Protein AF-A0A958E6M9-F1 (afdb_monomer_lite)

Radius of gyration: 23.04 Å; chains: 1; bounding box: 53×54×56 Å

Foldseek 3Di:
DPDPVVLVVVQLVLQPPVQPPDLVSSLVVLVVVLVVVLVVCVVCLVVQLQVVLVVVLVVVLVVVQVVVVVVVDDPVVSVVVCVDPVNVVVSVCSSPPPVVSVVSVVVSCVCSPPLNVSLVVLVVVLVVCVVPVVSHDPVRNVSSVVVSVVSVCVVDPDPVCVVVVVVVVVVCCCVPVPD

pLDDT: mean 73.33, std 17.43, range [36.41, 96.56]

Secondary structure (DSSP, 8-state):
--SHHHHHHHHHHHT-TTSTT-HHHHHHHHHHHHHHHHHHHHHTHHHHHHHHHHHHHHHHHHHHHHHHHHTT--HHHHHHHHHSHHHHHHHHHHHT-HHHHHHHHHHHHHHTSTTHHHHHHHHHHHHHHHHTTTTS-HHHHHHHHHHHHHHHHHHS--HHHHHHHHHHHHHHHHHHH--

Sequence (179 aa):
MTTFQTWILILIMMASPSFAKDDAEFLSLLKNDVHQKVEDIRKNKKELEDYIMETHVRKAQVDFYMQFRQKGLSAQEIQDIFSSDAYQKLFDRIRTNPSLRKRTQAYLTKLLAPYYLEDRVIAKHIELSQKFHELVSEEYEAQVLAYQRKIRQIKTPPPEKLGFWAKMTKKIKEHFLGT

Structure (mmCIF, N/CA/C/O backbone):
data_AF-A0A958E6M9-F1
#
_entry.id   AF-A0A958E6M9-F1
#
loop_
_atom_site.group_PDB
_atom_site.id
_atom_site.type_symbol
_atom_site.label_atom_id
_atom_site.label_alt_id
_atom_site.label_comp_id
_atom_site.label_asym_id
_atom_site.label_entity_id
_atom_site.label_seq_id
_atom_site.pdbx_PDB_ins_code
_atom_site.Cartn_x
_atom_site.Cartn_y
_atom_site.Cartn_z
_atom_site.occupancy
_atom_site.B_iso_or_equiv
_atom_site.auth_seq_id
_atom_site.auth_comp_id
_atom_site.auth_asym_id
_atom_site.auth_atom_id
_atom_site.pdbx_PDB_model_num
ATOM 1 N N . MET A 1 1 ? 1.167 16.815 -0.632 1.00 41.34 1 MET A N 1
ATOM 2 C CA . MET A 1 1 ? 0.916 16.945 -2.090 1.00 41.34 1 MET A CA 1
ATOM 3 C C . MET A 1 1 ? 2.142 16.548 -2.939 1.00 41.34 1 MET A C 1
ATOM 5 O O . MET A 1 1 ? 2.371 17.136 -3.977 1.00 41.34 1 MET A O 1
ATOM 9 N N . THR A 1 2 ? 2.946 15.539 -2.575 1.00 42.62 2 THR A N 1
ATOM 10 C CA . THR A 1 2 ? 4.370 15.544 -3.005 1.00 42.62 2 THR A CA 1
ATOM 11 C C . THR A 1 2 ? 4.905 14.302 -3.724 1.00 42.62 2 THR A C 1
ATOM 13 O O . THR A 1 2 ? 6.052 14.317 -4.150 1.00 42.62 2 THR A O 1
ATOM 16 N N . THR A 1 3 ? 4.117 13.246 -3.936 1.00 49.44 3 THR A N 1
ATOM 17 C CA . THR A 1 3 ? 4.561 12.103 -4.761 1.00 49.44 3 THR A CA 1
ATOM 18 C C . THR A 1 3 ? 3.873 12.110 -6.118 1.00 49.44 3 THR A C 1
ATOM 20 O O . THR A 1 3 ? 4.544 12.198 -7.137 1.00 49.44 3 THR A O 1
ATOM 23 N N . PHE A 1 4 ? 2.539 12.087 -6.157 1.00 41.09 4 PHE A N 1
ATOM 24 C CA . PHE A 1 4 ? 1.752 11.954 -7.392 1.00 41.09 4 PHE A CA 1
ATOM 25 C C . PHE A 1 4 ? 2.021 13.047 -8.447 1.00 41.09 4 PHE A C 1
ATOM 27 O O . PHE A 1 4 ? 2.178 12.727 -9.620 1.00 41.09 4 PHE A O 1
ATOM 34 N N . GLN A 1 5 ? 2.145 14.315 -8.037 1.00 39.56 5 GLN A N 1
ATOM 35 C CA . GLN A 1 5 ? 2.487 15.416 -8.953 1.00 39.56 5 GLN A CA 1
ATOM 36 C C . GLN A 1 5 ? 3.915 15.287 -9.509 1.00 39.56 5 GLN A C 1
ATOM 38 O O . GLN A 1 5 ? 4.138 15.564 -10.683 1.00 39.56 5 GLN A O 1
ATOM 43 N N . THR A 1 6 ? 4.855 14.780 -8.708 1.00 50.00 6 THR A N 1
ATOM 44 C CA . THR A 1 6 ? 6.241 14.501 -9.116 1.00 50.00 6 THR A CA 1
ATOM 45 C C . THR A 1 6 ? 6.309 13.363 -10.138 1.00 50.00 6 THR A C 1
ATOM 47 O O . THR A 1 6 ? 7.041 13.464 -11.118 1.00 50.00 6 THR A O 1
ATOM 50 N N . TRP A 1 7 ? 5.497 12.309 -9.971 1.00 46.88 7 TRP A N 1
ATOM 51 C CA . TRP A 1 7 ? 5.382 11.220 -10.955 1.00 46.88 7 TRP A CA 1
ATOM 52 C C . TRP A 1 7 ? 4.858 11.717 -12.303 1.00 46.88 7 TRP A C 1
ATOM 54 O O . TRP A 1 7 ? 5.388 11.319 -13.335 1.00 46.88 7 TRP A O 1
ATOM 64 N N . ILE A 1 8 ? 3.859 12.604 -12.292 1.00 51.09 8 ILE A N 1
ATOM 65 C CA . ILE A 1 8 ? 3.271 13.181 -13.507 1.00 51.09 8 ILE A CA 1
ATOM 66 C C . ILE A 1 8 ? 4.265 14.109 -14.215 1.00 51.09 8 ILE A C 1
ATOM 68 O O . ILE A 1 8 ? 4.444 13.989 -15.419 1.00 51.09 8 ILE A O 1
ATOM 72 N N . LEU A 1 9 ? 4.975 14.976 -13.488 1.00 47.00 9 LEU A N 1
ATOM 73 C CA . LEU A 1 9 ? 5.991 15.863 -14.071 1.00 47.00 9 LEU A CA 1
ATOM 74 C C . LEU A 1 9 ? 7.148 15.089 -14.718 1.00 47.00 9 LEU A C 1
ATOM 76 O O . LEU A 1 9 ? 7.581 15.438 -15.811 1.00 47.00 9 LEU A O 1
ATOM 80 N N . ILE A 1 10 ? 7.621 14.014 -14.079 1.00 52.09 10 ILE A N 1
ATOM 81 C CA . ILE A 1 10 ? 8.684 13.152 -14.620 1.00 52.09 10 ILE A CA 1
ATOM 82 C C . ILE A 1 10 ? 8.195 12.359 -15.843 1.00 52.09 10 ILE A C 1
ATOM 84 O O . ILE A 1 10 ? 8.930 12.234 -16.820 1.00 52.09 10 ILE A O 1
ATOM 88 N N . LEU A 1 11 ? 6.944 11.882 -15.829 1.00 52.00 11 LEU A N 1
ATOM 89 C CA . LEU A 1 11 ? 6.305 11.261 -16.996 1.00 52.00 11 LEU A CA 1
ATOM 90 C C . LEU A 1 11 ? 6.195 12.240 -18.172 1.00 52.00 11 LEU A C 1
ATOM 92 O O . LEU A 1 11 ? 6.540 11.874 -19.286 1.00 52.00 11 LEU A O 1
ATOM 96 N N . ILE A 1 12 ? 5.798 13.490 -17.918 1.00 52.31 12 ILE A N 1
ATOM 97 C CA . ILE A 1 12 ? 5.683 14.543 -18.940 1.00 52.31 12 ILE A CA 1
ATOM 98 C C . ILE A 1 12 ? 7.059 14.930 -19.508 1.00 52.31 12 ILE A C 1
ATOM 100 O O . ILE A 1 12 ? 7.199 15.121 -20.715 1.00 52.31 12 ILE A O 1
ATOM 104 N N . MET A 1 13 ? 8.098 15.003 -18.668 1.00 48.47 13 MET A N 1
ATOM 105 C CA . MET A 1 13 ? 9.468 15.279 -19.123 1.00 48.47 13 MET A CA 1
ATOM 106 C C . MET A 1 13 ? 10.039 14.139 -19.983 1.00 48.47 13 MET A C 1
ATOM 108 O O . MET A 1 13 ? 10.710 14.412 -20.973 1.00 48.47 13 MET A O 1
ATOM 112 N N . MET A 1 14 ? 9.725 12.877 -19.662 1.00 48.03 14 MET A N 1
ATOM 113 C CA . MET A 1 14 ? 10.122 11.707 -20.464 1.00 48.03 14 MET A CA 1
ATOM 114 C C . MET A 1 14 ? 9.245 11.470 -21.704 1.00 48.03 14 MET A C 1
ATOM 116 O O . MET A 1 14 ? 9.664 10.752 -22.606 1.00 48.03 14 MET A O 1
ATOM 120 N N . ALA A 1 15 ? 8.052 12.065 -21.765 1.00 45.66 15 ALA A N 1
ATOM 121 C CA . ALA A 1 15 ? 7.133 11.982 -22.902 1.00 45.66 15 ALA A CA 1
ATOM 122 C C . ALA A 1 15 ? 7.413 13.031 -23.995 1.00 45.66 15 ALA A C 1
ATOM 124 O O . ALA A 1 15 ? 6.750 13.029 -25.031 1.00 45.66 15 ALA A O 1
ATOM 125 N N . SER A 1 16 ? 8.380 13.935 -23.794 1.00 45.47 16 SER A N 1
ATOM 126 C CA . SER A 1 16 ? 8.743 14.913 -24.822 1.00 45.47 16 SER A CA 1
ATOM 127 C C . SER A 1 16 ? 9.472 14.217 -25.986 1.00 45.47 16 SER A C 1
ATOM 129 O O . SER A 1 16 ? 10.542 13.645 -25.770 1.00 45.47 16 SER A O 1
ATOM 131 N N . PRO A 1 17 ? 8.968 14.301 -27.234 1.00 45.62 17 PRO A N 1
ATOM 132 C CA . PRO A 1 17 ? 9.499 13.568 -28.394 1.00 45.62 17 PRO A CA 1
ATOM 133 C C . PRO A 1 17 ? 10.941 13.949 -28.775 1.00 45.62 17 PRO A C 1
ATOM 135 O O . PRO A 1 17 ? 11.579 13.273 -29.574 1.00 45.62 17 PRO A O 1
ATOM 138 N N . SER A 1 18 ? 11.492 15.019 -28.192 1.00 47.81 18 SER A N 1
ATOM 139 C CA . SER A 1 18 ? 12.896 15.404 -28.354 1.00 47.81 18 SER A CA 1
ATOM 140 C C . SER A 1 18 ? 13.881 14.571 -27.524 1.00 47.81 18 SER A C 1
ATOM 142 O O . SER A 1 18 ? 15.070 14.618 -27.826 1.00 47.81 18 SER A O 1
ATOM 144 N N . PHE A 1 19 ? 13.424 13.845 -26.495 1.00 46.59 19 PHE A N 1
ATOM 145 C CA . PHE A 1 19 ? 14.271 12.998 -25.638 1.00 46.59 19 PHE A CA 1
ATOM 146 C C . PHE A 1 19 ? 14.478 11.577 -26.194 1.00 46.59 19 PHE A C 1
ATOM 148 O O . PHE A 1 19 ? 15.421 10.902 -25.797 1.00 46.59 19 PHE A O 1
ATOM 155 N N . ALA A 1 20 ? 13.638 11.129 -27.130 1.00 46.69 20 ALA A N 1
ATOM 156 C CA . ALA A 1 20 ? 13.639 9.770 -27.684 1.00 46.69 20 ALA A CA 1
ATOM 157 C C . ALA A 1 20 ? 14.513 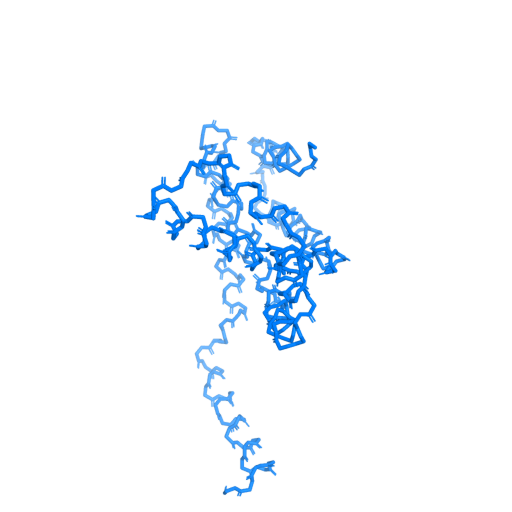9.621 -28.947 1.00 46.69 20 ALA A C 1
ATOM 159 O O . ALA A 1 20 ? 14.175 8.881 -29.862 1.00 46.69 20 ALA A O 1
ATOM 160 N N . LYS A 1 21 ? 15.625 10.361 -29.056 1.00 47.69 21 LYS A N 1
ATOM 161 C CA . LYS A 1 21 ? 16.501 10.243 -30.239 1.00 47.69 21 LYS A CA 1
ATOM 162 C C . LYS A 1 21 ? 17.449 9.041 -30.184 1.00 47.69 21 LYS A C 1
ATOM 164 O O . L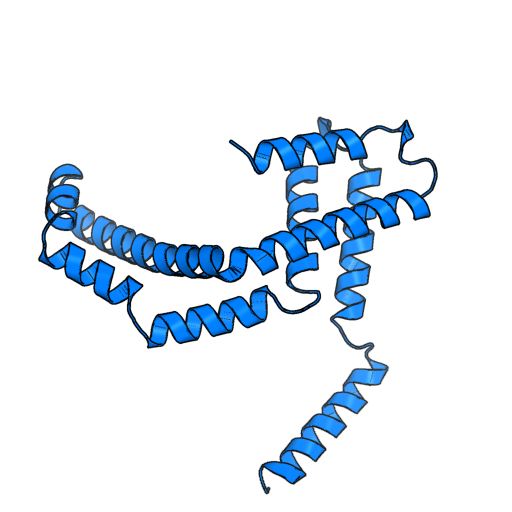YS A 1 21 ? 17.969 8.670 -31.233 1.00 47.69 21 LYS A O 1
ATOM 169 N N . ASP A 1 22 ? 17.652 8.434 -29.012 1.00 57.12 22 ASP A N 1
ATOM 170 C CA . ASP A 1 22 ? 18.481 7.237 -28.846 1.00 57.12 22 ASP A CA 1
ATOM 171 C C . ASP A 1 22 ? 17.920 6.315 -27.742 1.00 57.12 22 ASP A C 1
ATOM 173 O O . ASP A 1 22 ? 17.868 6.678 -26.560 1.00 57.12 22 ASP A O 1
ATOM 177 N N . ASP A 1 23 ? 17.506 5.103 -28.124 1.00 57.66 23 ASP A N 1
ATOM 178 C CA . ASP A 1 23 ? 16.954 4.072 -27.230 1.00 57.66 23 ASP A CA 1
ATOM 179 C C . ASP A 1 23 ? 17.876 3.774 -26.032 1.00 57.66 23 ASP A C 1
ATOM 181 O O . ASP A 1 23 ? 17.419 3.432 -24.935 1.00 57.66 23 ASP A O 1
ATOM 185 N N . ALA A 1 24 ? 19.195 3.893 -26.221 1.00 61.19 24 ALA A N 1
ATOM 186 C CA . ALA A 1 24 ? 20.174 3.635 -25.170 1.00 61.19 24 ALA A CA 1
ATOM 187 C C . ALA A 1 24 ? 20.167 4.716 -24.076 1.00 61.19 24 ALA A C 1
ATOM 189 O O . ALA A 1 24 ? 20.298 4.397 -22.888 1.00 61.19 24 ALA A O 1
ATOM 190 N N . GLU A 1 25 ? 19.989 5.981 -24.460 1.00 61.88 25 GLU A N 1
ATOM 191 C CA . GLU A 1 25 ? 19.967 7.119 -23.541 1.00 61.88 25 GLU A CA 1
ATOM 192 C C . GLU A 1 25 ? 18.681 7.116 -22.705 1.00 61.88 25 GLU A C 1
ATOM 194 O O . GLU A 1 25 ? 18.733 7.218 -21.475 1.00 61.88 25 GLU A O 1
ATOM 199 N N . PHE A 1 26 ? 17.534 6.865 -23.341 1.00 61.78 26 PHE A N 1
ATOM 200 C CA . PHE A 1 26 ? 16.250 6.770 -22.648 1.00 61.78 26 PHE A CA 1
ATOM 201 C C . PHE A 1 26 ? 16.213 5.611 -21.641 1.00 61.78 26 PHE A C 1
ATOM 203 O O . PHE A 1 26 ? 15.830 5.794 -20.481 1.00 61.78 26 PHE A O 1
ATOM 210 N N . LEU A 1 27 ? 16.667 4.415 -22.036 1.00 62.09 27 LEU A N 1
ATOM 211 C CA . LEU A 1 27 ? 16.735 3.267 -21.126 1.00 62.09 27 LEU A CA 1
ATOM 212 C C . LEU A 1 27 ? 17.662 3.528 -19.930 1.00 62.09 27 LEU A C 1
ATOM 214 O O . LEU A 1 27 ? 17.404 3.020 -18.836 1.00 62.09 27 LEU A O 1
ATOM 218 N N . SER A 1 28 ? 18.723 4.315 -20.120 1.00 65.19 28 SER A N 1
ATOM 219 C CA . SER A 1 28 ? 19.620 4.743 -19.042 1.00 65.19 28 SER A CA 1
ATOM 220 C C . SER A 1 28 ? 18.915 5.685 -18.059 1.00 65.19 28 SER A C 1
ATOM 222 O O . SER A 1 28 ? 18.967 5.459 -16.847 1.00 65.19 28 SER A O 1
ATOM 224 N N . LEU A 1 29 ? 18.179 6.682 -18.562 1.00 65.31 29 LEU A N 1
ATOM 225 C CA . LEU A 1 29 ? 17.393 7.609 -17.740 1.00 65.31 29 LEU A CA 1
ATOM 226 C C . LEU A 1 29 ? 16.294 6.886 -16.949 1.00 65.31 29 LEU A C 1
ATOM 228 O O . LEU A 1 29 ? 16.205 7.056 -15.731 1.00 65.31 29 LEU A O 1
ATOM 232 N N . LEU A 1 30 ? 15.525 6.010 -17.604 1.00 66.50 30 LEU A N 1
ATOM 233 C CA . LEU A 1 30 ? 14.495 5.197 -16.952 1.00 66.50 30 LEU A CA 1
ATOM 234 C C . LEU A 1 30 ? 15.098 4.288 -15.872 1.00 66.50 30 LEU A C 1
ATOM 236 O O . LEU A 1 30 ? 14.552 4.161 -14.776 1.00 66.50 30 LEU A O 1
ATOM 240 N N . LYS A 1 31 ? 16.248 3.664 -16.150 1.00 67.31 31 LYS A N 1
ATOM 241 C CA . LYS A 1 31 ? 16.961 2.831 -15.175 1.00 67.31 31 LYS A CA 1
ATOM 242 C C . LYS A 1 31 ? 17.399 3.639 -13.950 1.00 67.31 31 LYS A C 1
ATOM 244 O O . LYS A 1 31 ? 17.233 3.149 -12.832 1.00 67.31 31 LYS A O 1
ATOM 249 N N . ASN A 1 32 ? 17.935 4.843 -14.149 1.00 68.44 32 ASN A N 1
ATOM 250 C CA . ASN A 1 32 ? 18.373 5.722 -13.062 1.00 68.44 32 ASN A CA 1
ATOM 251 C C . ASN A 1 32 ? 17.193 6.202 -12.204 1.00 68.44 32 ASN A C 1
ATOM 253 O O . ASN A 1 32 ? 17.281 6.149 -10.978 1.00 68.44 32 ASN A O 1
ATOM 257 N N . ASP A 1 33 ? 16.073 6.585 -12.821 1.00 69.62 33 ASP A N 1
ATOM 258 C CA . ASP A 1 33 ? 14.845 6.971 -12.111 1.00 69.62 33 ASP A CA 1
ATOM 259 C C . ASP A 1 33 ? 14.285 5.810 -11.271 1.00 69.62 33 ASP A C 1
ATOM 261 O O . ASP A 1 33 ? 14.031 5.959 -10.073 1.00 69.62 33 ASP A O 1
ATOM 265 N N . VAL A 1 34 ? 14.174 4.613 -11.862 1.00 70.81 34 VAL A N 1
ATOM 266 C CA . VAL A 1 34 ? 13.737 3.407 -11.140 1.00 70.81 34 VAL A CA 1
ATOM 267 C C . VAL A 1 34 ? 14.679 3.096 -9.975 1.00 70.81 34 VAL A C 1
ATOM 269 O O . VAL A 1 34 ? 14.206 2.787 -8.881 1.00 70.81 34 VAL A O 1
ATOM 272 N N . HIS A 1 35 ? 15.996 3.202 -10.176 1.00 74.50 35 HIS A N 1
ATOM 273 C CA . HIS A 1 35 ? 16.982 2.981 -9.120 1.00 74.50 35 HIS A CA 1
ATOM 274 C C . HIS A 1 35 ? 16.814 3.975 -7.964 1.00 74.50 35 HIS A C 1
ATOM 276 O O . HIS A 1 35 ? 16.692 3.549 -6.816 1.00 74.50 35 HIS A O 1
ATOM 282 N N . GLN A 1 36 ? 16.727 5.275 -8.258 1.00 68.56 36 GLN A N 1
ATOM 283 C CA . GLN A 1 36 ? 16.568 6.312 -7.239 1.00 68.56 36 GLN A CA 1
ATOM 284 C C . GLN A 1 36 ? 15.287 6.109 -6.421 1.00 68.56 36 GLN A C 1
ATOM 286 O O . GLN A 1 36 ? 15.323 6.123 -5.193 1.00 68.56 36 GLN A O 1
ATOM 291 N N . LYS A 1 37 ? 14.163 5.821 -7.086 1.00 70.00 37 LYS A N 1
ATOM 292 C CA . LYS A 1 37 ? 12.879 5.539 -6.423 1.00 70.00 37 LYS A CA 1
ATOM 293 C C . LYS A 1 37 ? 12.943 4.312 -5.524 1.00 70.00 37 LYS A C 1
ATOM 295 O O . LYS A 1 37 ? 12.371 4.309 -4.435 1.00 70.00 37 LYS A O 1
ATOM 300 N N . VAL A 1 38 ? 13.622 3.260 -5.972 1.00 74.06 38 VAL A N 1
ATOM 301 C CA . VAL A 1 38 ? 13.827 2.056 -5.165 1.00 74.06 38 VAL A CA 1
ATOM 302 C C . VAL A 1 38 ? 14.667 2.370 -3.927 1.00 74.06 38 VAL A C 1
ATOM 304 O O . VAL A 1 38 ? 14.303 1.940 -2.832 1.00 74.06 38 VAL A O 1
ATOM 307 N N . GLU A 1 39 ? 15.738 3.149 -4.071 1.00 77.12 39 GLU A N 1
ATOM 308 C CA . GLU A 1 39 ? 16.562 3.589 -2.943 1.00 77.12 39 GLU A CA 1
ATOM 309 C C . GLU A 1 39 ? 15.783 4.468 -1.960 1.00 77.12 39 GLU A C 1
ATOM 311 O O . GLU A 1 39 ? 15.878 4.270 -0.749 1.00 77.12 39 GLU A O 1
ATOM 316 N N . ASP A 1 40 ? 14.937 5.372 -2.447 1.00 75.81 40 ASP A N 1
ATOM 317 C CA . ASP A 1 40 ? 14.099 6.205 -1.584 1.00 75.81 40 ASP A CA 1
ATOM 318 C C . ASP A 1 40 ? 13.067 5.370 -0.807 1.00 75.81 40 ASP A C 1
ATOM 320 O O . ASP A 1 40 ? 12.862 5.587 0.390 1.00 75.81 40 ASP A O 1
ATOM 324 N N . ILE A 1 41 ? 12.466 4.346 -1.428 1.00 75.56 41 ILE A N 1
ATOM 325 C CA . ILE A 1 41 ? 11.576 3.410 -0.718 1.00 75.56 41 ILE A CA 1
ATOM 326 C C . ILE A 1 41 ? 12.357 2.602 0.331 1.00 75.56 41 ILE A C 1
ATOM 328 O O . ILE A 1 41 ? 11.864 2.394 1.442 1.00 75.56 41 ILE A O 1
ATOM 332 N N . ARG A 1 42 ? 13.581 2.157 0.013 1.00 77.25 42 ARG A N 1
ATOM 333 C CA . ARG A 1 42 ? 14.445 1.417 0.952 1.00 77.25 42 ARG A CA 1
ATOM 334 C C . ARG A 1 42 ? 14.833 2.271 2.162 1.00 77.25 42 ARG A C 1
ATOM 336 O O . ARG A 1 42 ? 14.801 1.760 3.282 1.00 77.25 42 ARG A O 1
ATOM 343 N N . LYS A 1 43 ? 15.138 3.558 1.962 1.00 82.44 43 LYS A N 1
ATOM 344 C CA . LYS A 1 43 ? 15.443 4.511 3.045 1.00 82.44 43 LYS A CA 1
ATOM 345 C C . LYS A 1 43 ? 14.265 4.695 4.007 1.00 82.44 43 LYS A C 1
ATOM 347 O O . LYS A 1 43 ? 14.476 4.782 5.213 1.00 82.44 43 LYS A O 1
ATOM 352 N N . ASN A 1 44 ? 13.031 4.640 3.505 1.00 85.19 44 ASN A N 1
ATOM 353 C CA . ASN A 1 44 ? 11.806 4.836 4.292 1.00 85.19 44 ASN A CA 1
ATOM 354 C C . ASN A 1 44 ? 11.189 3.529 4.833 1.00 85.19 44 ASN A C 1
ATOM 356 O O . ASN A 1 44 ? 9.983 3.439 5.072 1.00 85.19 44 ASN A O 1
ATOM 360 N N . LYS A 1 45 ? 12.003 2.488 5.062 1.00 82.19 45 LYS A N 1
ATOM 361 C CA . LYS A 1 45 ? 11.537 1.153 5.488 1.00 82.19 45 LYS A CA 1
ATOM 362 C C . LYS A 1 45 ? 10.622 1.170 6.719 1.00 82.19 45 LYS A C 1
ATOM 364 O O . LYS A 1 45 ? 9.665 0.400 6.765 1.00 82.19 45 LYS A O 1
ATOM 369 N N . LYS A 1 46 ? 10.913 2.024 7.705 1.00 83.75 46 LYS A N 1
ATOM 370 C CA . LYS A 1 46 ? 10.116 2.135 8.936 1.00 83.75 46 LYS A CA 1
ATOM 371 C C . LYS A 1 46 ? 8.700 2.635 8.647 1.00 83.75 46 LYS A C 1
ATOM 373 O O . LYS A 1 46 ? 7.740 2.020 9.088 1.00 83.75 46 LYS A O 1
ATOM 378 N N . GLU A 1 47 ? 8.572 3.690 7.848 1.00 84.69 47 GLU A N 1
ATOM 379 C CA . GLU A 1 47 ? 7.267 4.235 7.459 1.00 84.69 47 GLU A CA 1
ATOM 380 C C . GLU A 1 47 ? 6.440 3.206 6.681 1.00 84.69 47 GLU A C 1
ATOM 382 O O . GLU A 1 47 ? 5.226 3.110 6.853 1.00 84.69 47 GLU A O 1
ATOM 387 N N . LEU A 1 48 ? 7.102 2.385 5.860 1.00 84.38 48 LEU A N 1
ATOM 388 C CA . LEU A 1 48 ? 6.451 1.307 5.123 1.00 84.38 48 LEU A CA 1
ATOM 389 C C . LEU A 1 48 ? 5.956 0.186 6.053 1.00 84.38 48 LEU A C 1
ATOM 391 O O . LEU A 1 48 ? 4.872 -0.355 5.838 1.00 84.38 48 LEU A O 1
ATOM 395 N N . GLU A 1 49 ? 6.721 -0.148 7.097 1.00 86.75 49 GLU A N 1
ATOM 396 C CA . GLU A 1 49 ? 6.298 -1.073 8.158 1.00 86.75 49 GLU A CA 1
ATOM 397 C C . GLU A 1 49 ? 5.073 -0.549 8.902 1.00 86.75 49 GLU A C 1
ATOM 399 O O . GLU A 1 49 ? 4.072 -1.263 9.003 1.00 86.75 49 GLU A O 1
ATOM 404 N N . ASP A 1 50 ? 5.122 0.707 9.340 1.00 86.25 50 ASP A N 1
ATOM 405 C CA . ASP A 1 50 ? 4.028 1.357 10.058 1.00 86.25 50 ASP A CA 1
ATOM 406 C C . ASP A 1 50 ? 2.763 1.435 9.184 1.00 86.25 50 ASP A C 1
ATOM 408 O O . ASP A 1 50 ? 1.664 1.106 9.638 1.00 86.25 50 ASP A O 1
ATOM 412 N N . TYR A 1 51 ? 2.907 1.749 7.893 1.00 86.19 51 TYR A N 1
ATOM 413 C CA . TYR A 1 51 ? 1.799 1.760 6.936 1.00 86.19 51 TYR A CA 1
ATOM 414 C C . TYR A 1 51 ? 1.129 0.385 6.774 1.00 86.19 51 TYR A C 1
ATOM 416 O O . TYR A 1 51 ? -0.105 0.286 6.735 1.00 86.19 51 TYR A O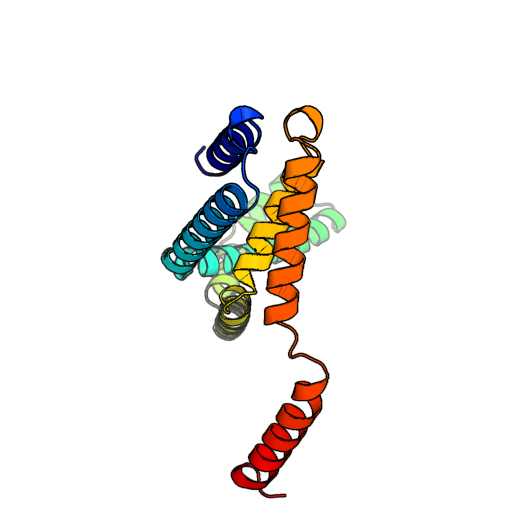 1
ATOM 424 N N . ILE A 1 52 ? 1.915 -0.694 6.678 1.00 86.75 52 ILE A N 1
ATOM 425 C CA . ILE A 1 52 ? 1.370 -2.056 6.569 1.00 86.75 52 ILE A CA 1
ATOM 426 C C . ILE A 1 52 ? 0.643 -2.435 7.863 1.00 86.75 52 ILE A C 1
ATOM 428 O O . ILE A 1 52 ? -0.465 -2.972 7.807 1.00 86.75 52 ILE A O 1
ATOM 432 N N . MET A 1 53 ? 1.215 -2.111 9.024 1.00 89.25 53 MET A N 1
ATOM 433 C CA . MET A 1 53 ? 0.568 -2.353 10.316 1.00 89.25 53 MET A CA 1
ATOM 434 C C . MET A 1 53 ? -0.764 -1.602 10.433 1.00 89.25 53 MET A C 1
ATOM 436 O O . MET A 1 53 ? -1.775 -2.202 10.801 1.00 89.25 53 MET A O 1
ATOM 440 N N . GLU A 1 54 ? -0.814 -0.336 10.022 1.00 89.56 54 GLU A N 1
ATOM 441 C CA . GLU A 1 54 ? -2.053 0.449 10.043 1.00 89.56 54 GLU A CA 1
ATOM 442 C C . GLU A 1 54 ? -3.082 -0.050 9.014 1.00 89.56 54 GLU A C 1
ATOM 444 O O . GLU A 1 54 ? -4.290 0.116 9.177 1.00 89.56 54 GLU A O 1
ATOM 449 N N . THR A 1 55 ? -2.642 -0.719 7.947 1.00 89.31 55 THR A N 1
ATOM 450 C CA . THR A 1 55 ? -3.555 -1.390 7.008 1.00 89.31 55 THR A CA 1
ATOM 451 C C . THR A 1 55 ? -4.274 -2.567 7.673 1.00 89.31 55 THR A C 1
ATOM 453 O O . THR A 1 55 ? -5.465 -2.777 7.437 1.00 89.31 55 THR A O 1
ATOM 456 N N . HIS A 1 56 ? -3.598 -3.305 8.558 1.00 88.62 56 HIS A N 1
ATOM 457 C CA . HIS A 1 56 ? -4.242 -4.360 9.343 1.00 88.62 56 HIS A CA 1
ATOM 458 C C . HIS A 1 56 ? -5.261 -3.807 10.344 1.00 88.62 56 HIS A C 1
ATOM 460 O O . HIS A 1 56 ? -6.334 -4.392 10.492 1.00 88.62 56 HIS A O 1
ATOM 466 N N . VAL A 1 57 ? -4.960 -2.672 10.983 1.00 89.75 57 VAL A N 1
ATOM 467 C CA . VAL A 1 57 ? -5.909 -1.980 11.871 1.00 89.75 57 VAL A CA 1
ATOM 468 C C . VAL A 1 57 ? -7.147 -1.539 11.097 1.00 89.75 57 VAL A C 1
ATOM 470 O O . VAL A 1 57 ? -8.261 -1.881 11.487 1.00 89.75 57 VAL A O 1
ATOM 473 N N . ARG A 1 58 ? -6.961 -0.864 9.957 1.00 90.25 58 ARG A N 1
ATOM 474 C CA . ARG A 1 58 ? -8.069 -0.421 9.099 1.00 90.25 58 ARG A CA 1
ATOM 475 C C . ARG A 1 58 ? -8.933 -1.574 8.614 1.00 90.25 58 ARG A C 1
ATOM 477 O O . ARG A 1 58 ? -10.152 -1.453 8.609 1.00 90.25 58 ARG A O 1
ATOM 484 N N . LYS A 1 59 ? -8.330 -2.713 8.261 1.00 90.31 59 LYS A N 1
ATOM 485 C CA . LYS A 1 59 ? -9.096 -3.912 7.906 1.00 90.31 59 LYS A CA 1
ATOM 486 C C . LYS A 1 59 ? -9.989 -4.366 9.064 1.00 90.31 59 LYS A C 1
ATOM 488 O O . LYS A 1 59 ? -11.175 -4.575 8.853 1.00 90.31 59 LYS A O 1
ATOM 493 N N . ALA A 1 60 ? -9.446 -4.456 10.278 1.00 89.25 60 ALA A N 1
ATOM 494 C CA . ALA A 1 60 ? -10.235 -4.824 11.451 1.00 89.25 60 ALA A CA 1
ATOM 495 C C . ALA A 1 60 ? -11.358 -3.809 11.729 1.00 89.25 60 ALA A C 1
ATOM 497 O O . ALA A 1 60 ? -12.486 -4.209 12.000 1.00 89.25 60 ALA A O 1
ATOM 498 N N . GLN A 1 61 ? -11.077 -2.507 11.614 1.00 87.94 61 GLN A N 1
ATOM 499 C CA . GLN A 1 61 ? -12.087 -1.451 11.741 1.00 87.94 61 GLN A CA 1
ATOM 500 C C . GLN A 1 61 ? -13.214 -1.619 10.717 1.00 87.94 61 GLN A C 1
ATOM 502 O O . GLN A 1 61 ? -14.379 -1.538 11.087 1.00 87.94 61 GLN A O 1
ATOM 507 N N . VAL A 1 62 ? -12.888 -1.896 9.452 1.00 91.06 62 VAL A N 1
ATOM 508 C CA . VAL A 1 62 ? -13.886 -2.153 8.402 1.00 91.06 62 VAL A CA 1
ATOM 509 C C . VAL A 1 62 ? -14.703 -3.407 8.716 1.00 91.06 62 VAL A C 1
ATOM 511 O O . VAL A 1 62 ? -15.928 -3.360 8.637 1.00 91.06 62 VAL A O 1
ATOM 514 N N . ASP A 1 63 ? -14.058 -4.500 9.127 1.00 90.19 63 ASP A N 1
ATOM 515 C CA . ASP A 1 63 ? -14.743 -5.749 9.473 1.00 90.19 63 ASP A CA 1
ATOM 516 C C . ASP A 1 63 ? -15.743 -5.531 10.628 1.00 90.19 63 ASP A C 1
ATOM 518 O O . ASP A 1 63 ? -16.899 -5.951 10.540 1.00 90.19 63 ASP A O 1
ATOM 522 N N . PHE A 1 64 ? -15.345 -4.806 11.682 1.00 91.38 64 PHE A N 1
ATOM 523 C CA . PHE A 1 64 ? -16.248 -4.439 12.778 1.00 91.38 64 PHE A CA 1
ATOM 524 C C . PHE A 1 64 ? -17.348 -3.476 12.337 1.00 91.38 64 PHE A C 1
ATOM 526 O O . PHE A 1 64 ? -18.502 -3.656 12.720 1.00 91.38 64 PHE A O 1
ATOM 533 N N . TYR A 1 65 ? -17.015 -2.479 11.515 1.00 91.31 65 TYR A N 1
ATOM 534 C CA . TYR A 1 65 ? -17.985 -1.523 10.993 1.00 91.31 65 TYR A CA 1
ATOM 535 C C . TYR A 1 65 ? -19.107 -2.259 10.259 1.00 91.31 65 TYR A C 1
ATOM 537 O O . TYR A 1 65 ? -20.282 -2.054 10.555 1.00 91.31 65 TYR A O 1
ATOM 545 N N . MET A 1 66 ? -18.754 -3.191 9.371 1.00 91.75 66 MET A N 1
ATOM 546 C CA . MET A 1 66 ? -19.726 -3.999 8.634 1.00 91.75 66 MET A CA 1
ATOM 547 C C . MET A 1 66 ? -20.597 -4.852 9.564 1.00 91.75 66 MET A C 1
ATOM 549 O O . MET A 1 66 ? -21.814 -4.889 9.390 1.00 91.75 66 MET A O 1
ATOM 553 N N . GLN A 1 67 ? -20.010 -5.480 10.587 1.00 94.38 67 GLN A N 1
ATOM 554 C CA . GLN A 1 67 ? -20.765 -6.266 11.571 1.00 94.38 67 GLN A CA 1
ATOM 555 C C . GLN A 1 67 ? -21.749 -5.411 12.379 1.00 94.38 67 GLN A C 1
ATOM 557 O O . GLN A 1 67 ? -22.870 -5.842 12.642 1.00 94.38 67 GLN A O 1
ATOM 562 N N . PHE A 1 68 ? -21.365 -4.196 12.772 1.00 92.88 68 PHE A N 1
ATOM 563 C CA . PHE A 1 68 ? -22.255 -3.301 13.511 1.00 92.88 68 PHE A CA 1
ATOM 564 C C . PHE A 1 68 ? -23.362 -2.718 12.643 1.00 92.88 68 PHE A C 1
ATOM 566 O O . PHE A 1 68 ? -24.511 -2.662 13.080 1.00 92.88 68 PHE A O 1
ATOM 573 N N . ARG A 1 69 ? -23.055 -2.376 11.388 1.00 93.88 69 ARG A N 1
ATOM 574 C CA . ARG A 1 69 ? -24.070 -1.979 10.406 1.00 93.88 69 ARG A CA 1
ATOM 575 C C . ARG A 1 69 ? -25.111 -3.078 10.198 1.00 93.88 69 ARG A C 1
ATOM 577 O O . ARG A 1 69 ? -26.297 -2.776 10.154 1.00 93.88 69 ARG A O 1
ATOM 584 N N . GLN A 1 70 ? -24.691 -4.343 10.126 1.00 95.44 70 GLN A N 1
ATOM 585 C CA . GLN A 1 70 ? -25.605 -5.491 10.027 1.00 95.44 70 GLN A CA 1
ATOM 586 C C . GLN A 1 70 ? -26.491 -5.667 11.268 1.00 95.44 70 GLN A C 1
ATOM 588 O O . GLN A 1 70 ? -27.597 -6.186 11.159 1.00 95.44 70 GLN A O 1
ATOM 593 N N . LYS A 1 71 ? -26.033 -5.209 12.437 1.00 95.12 71 LYS A N 1
ATOM 594 C CA . LYS A 1 71 ? -26.803 -5.192 13.691 1.00 95.12 71 LYS A CA 1
ATOM 595 C C . LYS A 1 71 ? -27.704 -3.960 13.841 1.00 95.12 71 LYS A C 1
ATOM 597 O O . LYS A 1 71 ? -28.343 -3.811 14.876 1.00 95.12 71 LYS A O 1
ATOM 602 N N . GLY A 1 72 ? -27.758 -3.092 12.830 1.00 96.56 72 GLY A N 1
ATOM 603 C CA . GLY A 1 72 ? -28.639 -1.925 12.802 1.00 96.56 72 GLY A CA 1
ATOM 604 C C . GLY A 1 72 ? -28.062 -0.658 13.432 1.00 96.56 72 GLY A C 1
ATOM 605 O O . GLY A 1 72 ? -28.792 0.321 13.541 1.00 96.56 72 GLY A O 1
ATOM 606 N N . LEU A 1 73 ? -26.780 -0.637 13.815 1.00 95.56 73 LEU A N 1
ATOM 607 C CA . LEU A 1 73 ? -26.163 0.572 14.366 1.00 95.56 73 LEU A CA 1
ATOM 608 C C . LEU A 1 73 ? -25.933 1.618 13.268 1.00 95.56 73 LEU A C 1
ATOM 610 O O . LEU A 1 73 ? -25.525 1.306 12.142 1.00 95.56 73 LEU A O 1
ATOM 614 N N . SER A 1 74 ? -26.145 2.881 13.620 1.00 95.75 74 SER A N 1
ATOM 615 C CA . SER A 1 74 ? -25.804 4.034 12.794 1.00 95.75 74 SER A CA 1
ATOM 616 C C . SER A 1 74 ? -24.288 4.246 12.721 1.00 95.75 74 SER A C 1
ATOM 618 O O . SER A 1 74 ? -23.510 3.742 13.529 1.00 95.75 74 SER A O 1
ATOM 620 N N . ALA A 1 75 ? -23.839 5.026 11.734 1.00 90.06 75 ALA A N 1
ATOM 621 C CA . ALA A 1 75 ? -22.419 5.349 11.600 1.00 90.06 75 ALA A CA 1
ATOM 622 C C . ALA A 1 75 ? -21.868 6.113 12.820 1.00 90.06 75 ALA A C 1
ATOM 624 O O . ALA A 1 75 ? -20.717 5.891 13.189 1.00 90.06 75 ALA A O 1
ATOM 625 N N . GLN A 1 76 ? -22.688 6.964 13.448 1.00 93.31 76 GLN A N 1
ATOM 626 C CA . GLN A 1 76 ? -22.286 7.735 14.623 1.00 93.31 76 GLN A CA 1
ATOM 627 C C . GLN A 1 76 ? -22.084 6.827 15.840 1.00 93.31 76 GLN A C 1
ATOM 629 O O . GLN A 1 76 ? -21.031 6.878 16.462 1.00 93.31 76 GLN A O 1
ATOM 634 N N . GLU A 1 77 ? -23.021 5.915 16.108 1.00 93.75 77 GLU A N 1
ATOM 635 C CA . GLU A 1 77 ? -22.895 4.960 17.219 1.00 93.75 77 GLU A CA 1
ATOM 636 C C . GLU A 1 77 ? -21.657 4.067 17.064 1.00 93.75 77 GLU A C 1
ATOM 638 O O . GLU A 1 77 ? -20.958 3.778 18.033 1.00 93.75 77 GLU A O 1
ATOM 643 N N . ILE A 1 78 ? -21.339 3.654 15.833 1.00 90.69 78 ILE A N 1
ATOM 644 C CA . ILE A 1 78 ? -20.126 2.874 15.554 1.00 90.69 78 ILE A CA 1
ATOM 645 C C . ILE A 1 78 ? -18.866 3.702 15.822 1.00 90.69 78 ILE A C 1
ATOM 647 O O . ILE A 1 78 ? -17.900 3.182 16.382 1.00 90.69 78 ILE A O 1
ATOM 651 N N . GLN A 1 79 ? -18.867 4.981 15.445 1.00 91.19 79 GLN A N 1
ATOM 652 C CA . GLN A 1 79 ? -17.746 5.879 15.708 1.00 91.19 79 GLN A CA 1
ATOM 653 C C . GLN A 1 79 ? -17.532 6.092 17.213 1.00 91.19 79 GLN A C 1
ATOM 655 O O . GLN A 1 79 ? -16.386 6.088 17.674 1.00 91.19 79 GLN A O 1
ATOM 660 N N . ASP A 1 80 ? -18.611 6.207 17.984 1.00 94.19 80 ASP A N 1
ATOM 661 C CA . ASP A 1 80 ? -18.552 6.336 19.441 1.00 94.19 80 ASP A CA 1
ATOM 662 C C . ASP A 1 80 ? -17.997 5.045 20.076 1.00 94.19 80 ASP A C 1
ATOM 664 O O . ASP A 1 80 ? -17.111 5.095 20.933 1.00 94.19 80 ASP A O 1
ATOM 668 N N . ILE A 1 81 ? -18.408 3.871 19.574 1.00 93.81 81 ILE A N 1
ATOM 669 C CA . ILE A 1 81 ? -17.851 2.570 19.982 1.00 93.81 81 ILE A CA 1
ATOM 670 C C . ILE A 1 81 ? -16.358 2.482 19.660 1.00 93.81 81 ILE A C 1
ATOM 672 O O . ILE A 1 81 ? -15.569 2.072 20.513 1.00 93.81 81 ILE A O 1
ATOM 676 N N . PHE A 1 82 ? -15.940 2.867 18.453 1.00 91.62 82 PHE A N 1
ATOM 677 C CA . PHE A 1 82 ? -14.528 2.839 18.063 1.00 91.62 82 PHE A CA 1
ATOM 678 C C . PHE A 1 82 ? -13.681 3.814 18.876 1.00 91.62 82 PHE A C 1
ATOM 680 O O . PHE A 1 82 ? -12.504 3.541 19.103 1.00 91.62 82 PHE A O 1
ATOM 687 N N . SER A 1 83 ? -14.270 4.908 19.354 1.00 91.94 83 SER A N 1
ATOM 688 C CA . SER A 1 83 ? -13.615 5.878 20.236 1.00 91.94 83 SER A CA 1
ATOM 689 C C . SER A 1 83 ? -13.490 5.391 21.684 1.00 91.94 83 SER A C 1
ATOM 691 O O . SER A 1 83 ? -12.742 5.980 22.458 1.00 91.94 83 SER A O 1
ATOM 693 N N . SER A 1 84 ? -14.176 4.306 22.060 1.00 94.62 84 SER A N 1
ATOM 694 C CA . SER A 1 84 ? -14.091 3.752 23.412 1.00 94.62 84 SER A CA 1
ATOM 695 C C . SER A 1 84 ? -12.720 3.139 23.721 1.00 94.62 84 SER A C 1
ATOM 697 O O . SER A 1 84 ? -12.085 2.508 22.869 1.00 94.62 84 SER A O 1
ATOM 699 N N . ASP A 1 85 ? -12.309 3.224 24.989 1.00 95.75 85 ASP A N 1
ATOM 700 C CA . ASP A 1 85 ? -11.068 2.635 25.508 1.00 95.75 85 ASP A CA 1
ATOM 701 C C . ASP A 1 85 ? -10.884 1.162 25.134 1.00 95.75 85 ASP A C 1
ATOM 703 O O . ASP A 1 85 ? -9.768 0.708 24.879 1.00 95.75 85 ASP A O 1
ATOM 707 N N . ALA A 1 86 ? -11.972 0.389 25.122 1.00 92.75 86 ALA A N 1
ATOM 708 C CA . ALA A 1 86 ? -11.925 -1.033 24.814 1.00 92.75 86 ALA A CA 1
ATOM 709 C C . ALA A 1 86 ? -11.490 -1.283 23.361 1.00 92.75 86 ALA A C 1
ATOM 711 O O . ALA A 1 86 ? -10.621 -2.125 23.116 1.00 92.75 86 ALA A O 1
ATOM 712 N N . TYR A 1 87 ? -12.049 -0.531 22.408 1.00 92.06 87 TYR A N 1
ATOM 713 C CA . TYR A 1 87 ? -11.707 -0.653 20.990 1.00 92.06 87 TYR A CA 1
ATOM 714 C C . TYR A 1 87 ? -10.368 0.001 20.660 1.00 92.06 87 TYR A C 1
ATOM 716 O O . TYR A 1 87 ? -9.597 -0.574 19.893 1.00 92.06 87 TYR A O 1
ATOM 724 N N . GLN A 1 88 ? -10.025 1.121 21.298 1.00 93.75 88 GLN A N 1
ATOM 725 C CA . GLN A 1 88 ? -8.688 1.708 21.171 1.00 93.75 88 GLN A CA 1
ATOM 726 C C . GLN A 1 88 ? -7.607 0.721 21.632 1.00 93.75 88 GLN A C 1
ATOM 728 O O . GLN A 1 88 ? -6.704 0.395 20.860 1.00 93.75 88 GLN A O 1
ATOM 733 N N . LYS A 1 89 ? -7.773 0.100 22.810 1.00 94.25 89 LYS A N 1
ATOM 734 C CA . LYS A 1 89 ? -6.869 -0.961 23.294 1.00 94.25 89 LYS A CA 1
ATOM 735 C C . LYS A 1 89 ? -6.822 -2.168 22.355 1.00 94.25 89 LYS A C 1
ATOM 737 O O . LYS A 1 89 ? -5.767 -2.785 22.206 1.00 94.25 89 LYS A O 1
ATOM 742 N N . LEU A 1 90 ? -7.939 -2.536 21.725 1.00 93.19 90 LEU A N 1
ATOM 743 C CA . LEU A 1 90 ? -7.974 -3.614 20.734 1.00 93.19 90 LEU A CA 1
ATOM 744 C C . LEU A 1 90 ? -7.135 -3.267 19.495 1.00 93.19 90 LEU A C 1
ATOM 746 O O . LEU A 1 90 ? -6.312 -4.080 19.071 1.00 93.19 90 LEU A O 1
ATOM 750 N N . PHE A 1 91 ? -7.309 -2.072 18.931 1.00 91.81 91 PHE A N 1
ATOM 751 C CA . PHE A 1 91 ? -6.547 -1.626 17.765 1.00 91.81 91 PHE A CA 1
ATOM 752 C C . PHE A 1 91 ? -5.059 -1.447 18.092 1.00 91.81 91 PHE A C 1
ATOM 754 O O . PHE A 1 91 ? -4.207 -1.865 17.307 1.00 91.81 91 PHE A O 1
ATOM 761 N N . ASP A 1 92 ? -4.723 -0.970 19.290 1.00 93.31 92 ASP A N 1
ATOM 762 C CA . ASP A 1 92 ? -3.337 -0.880 19.758 1.00 93.31 92 ASP A CA 1
ATOM 763 C C . ASP A 1 92 ? -2.677 -2.249 19.921 1.00 93.31 92 ASP A C 1
ATOM 765 O O . ASP A 1 92 ? -1.506 -2.427 19.571 1.00 93.31 92 ASP A O 1
ATOM 769 N N . ARG A 1 93 ? -3.425 -3.264 20.371 1.00 93.31 93 ARG A N 1
ATOM 770 C CA . ARG A 1 93 ? -2.934 -4.651 20.392 1.00 93.31 93 ARG A CA 1
ATOM 771 C C . ARG A 1 93 ? -2.625 -5.169 18.993 1.00 93.31 93 ARG A C 1
ATOM 773 O O . ARG A 1 93 ? -1.694 -5.955 18.852 1.00 93.31 93 ARG A O 1
ATOM 780 N N . ILE A 1 94 ? -3.364 -4.747 17.964 1.00 90.56 94 ILE A N 1
ATOM 781 C CA . ILE A 1 94 ? -3.052 -5.093 16.568 1.00 90.56 94 ILE A CA 1
ATOM 782 C C . ILE A 1 94 ? -1.752 -4.399 16.138 1.00 90.56 94 ILE A C 1
ATOM 784 O O . ILE A 1 94 ? -0.857 -5.076 15.629 1.00 90.56 94 ILE A O 1
ATOM 788 N N . ARG A 1 95 ? -1.602 -3.093 16.410 1.00 89.25 95 ARG A N 1
ATOM 789 C CA . ARG A 1 95 ? -0.387 -2.310 16.089 1.00 89.25 95 ARG A CA 1
ATOM 790 C C . ARG A 1 95 ? 0.873 -2.867 16.741 1.00 89.25 95 ARG A C 1
ATOM 792 O O . ARG A 1 95 ? 1.944 -2.859 16.143 1.00 89.25 95 ARG A O 1
ATOM 799 N N . THR A 1 96 ? 0.745 -3.364 17.965 1.00 92.00 96 THR A N 1
ATOM 800 C CA . THR A 1 96 ? 1.869 -3.863 18.769 1.00 92.00 96 THR A CA 1
ATOM 801 C C . THR A 1 96 ? 2.039 -5.382 18.704 1.00 92.00 96 THR A C 1
ATOM 803 O O . THR A 1 96 ? 2.943 -5.921 19.341 1.00 92.00 96 THR A O 1
ATOM 806 N N . ASN A 1 97 ? 1.223 -6.095 17.916 1.00 93.00 97 ASN A N 1
ATOM 807 C CA . ASN A 1 97 ? 1.240 -7.556 17.866 1.00 93.00 97 ASN A CA 1
ATOM 808 C C . ASN A 1 97 ? 2.593 -8.096 17.340 1.00 93.00 97 ASN A C 1
ATOM 810 O O . ASN A 1 97 ? 2.907 -7.897 16.160 1.00 93.00 97 ASN A O 1
ATOM 814 N N . PRO A 1 98 ? 3.368 -8.859 18.139 1.00 92.50 98 PRO A N 1
ATOM 815 C CA . PRO A 1 98 ? 4.702 -9.313 17.731 1.00 92.50 98 PRO A CA 1
ATOM 816 C C . PRO A 1 98 ? 4.692 -10.285 16.545 1.00 92.50 98 PRO A C 1
ATOM 818 O O . PRO A 1 98 ? 5.557 -10.224 15.671 1.00 92.50 98 PRO A O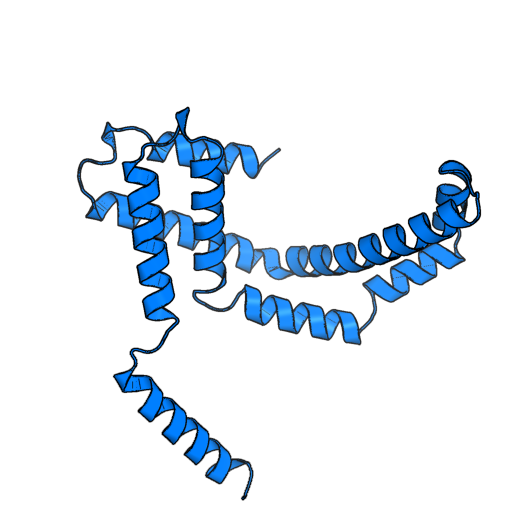 1
ATOM 821 N N . SER A 1 99 ? 3.698 -11.178 16.481 1.00 92.75 99 SER A N 1
ATOM 822 C CA . SER A 1 99 ? 3.553 -12.145 15.385 1.00 92.75 99 SER A CA 1
ATOM 823 C C . SER A 1 99 ? 3.169 -11.456 14.074 1.00 92.75 99 SER A C 1
ATOM 825 O O . SER A 1 99 ? 3.672 -11.801 13.002 1.00 92.75 99 SER A O 1
ATOM 827 N N . LEU A 1 100 ? 2.294 -10.451 14.143 1.00 90.38 100 LEU A N 1
ATOM 828 C CA . LEU A 1 100 ? 1.955 -9.622 12.993 1.00 90.38 100 LEU A CA 1
ATOM 829 C C . LEU A 1 100 ? 3.165 -8.811 12.535 1.00 90.38 100 LEU A C 1
ATOM 831 O O . LEU A 1 100 ? 3.505 -8.888 11.361 1.00 90.38 100 LEU A O 1
ATOM 835 N N . ARG A 1 101 ? 3.885 -8.159 13.455 1.00 90.25 101 ARG A N 1
ATOM 836 C CA . ARG A 1 101 ? 5.124 -7.439 13.143 1.00 90.25 101 ARG A CA 1
ATOM 837 C C . ARG A 1 101 ? 6.150 -8.346 12.458 1.00 90.25 101 ARG A C 1
ATOM 839 O O . ARG A 1 101 ? 6.673 -7.981 11.412 1.00 90.25 101 ARG A O 1
ATOM 846 N N . LYS A 1 102 ? 6.370 -9.569 12.956 1.00 91.25 102 LYS A N 1
ATOM 847 C CA . LYS A 1 102 ? 7.263 -10.552 12.310 1.00 91.25 102 LYS A CA 1
ATOM 848 C C . LYS A 1 102 ? 6.820 -10.895 10.882 1.00 91.25 102 LYS A C 1
ATOM 850 O O . LYS A 1 102 ? 7.655 -10.992 9.984 1.00 91.25 102 LYS A O 1
ATOM 855 N N . ARG A 1 103 ? 5.514 -11.070 10.647 1.00 89.38 103 ARG A N 1
ATOM 856 C CA . ARG A 1 103 ? 4.958 -11.316 9.302 1.00 89.38 103 ARG A CA 1
ATOM 857 C C . ARG A 1 103 ? 5.111 -10.101 8.388 1.00 89.38 103 ARG A C 1
ATOM 859 O O . ARG A 1 103 ? 5.523 -10.273 7.244 1.00 89.38 103 ARG A O 1
ATOM 866 N N . THR A 1 104 ? 4.850 -8.900 8.896 1.00 88.81 104 THR A N 1
ATOM 867 C CA . THR A 1 104 ? 5.062 -7.634 8.186 1.00 88.81 104 THR A CA 1
ATOM 868 C C . THR A 1 104 ? 6.523 -7.475 7.795 1.00 88.81 104 THR A C 1
ATOM 870 O O . THR A 1 104 ? 6.813 -7.198 6.638 1.00 88.81 104 THR A O 1
ATOM 873 N N . GLN A 1 105 ? 7.455 -7.749 8.706 1.00 88.19 105 GLN A N 1
ATOM 874 C CA . GLN A 1 105 ? 8.888 -7.721 8.422 1.00 88.19 105 GLN A CA 1
ATOM 875 C C . GLN A 1 105 ? 9.287 -8.758 7.371 1.00 88.19 105 GLN A C 1
ATOM 877 O O . GLN A 1 105 ? 10.032 -8.434 6.451 1.00 88.19 105 GLN A O 1
ATOM 882 N N . ALA A 1 106 ? 8.761 -9.983 7.440 1.00 86.75 106 ALA A N 1
ATOM 883 C CA . ALA A 1 106 ? 9.006 -10.992 6.410 1.00 86.75 106 ALA A CA 1
ATOM 884 C C . ALA A 1 106 ? 8.465 -10.560 5.035 1.00 86.75 106 ALA A C 1
ATOM 886 O O . ALA A 1 106 ? 9.120 -10.773 4.014 1.00 86.75 106 ALA A O 1
ATOM 887 N N . TYR A 1 107 ? 7.288 -9.931 4.999 1.00 85.88 107 TYR A N 1
ATOM 888 C CA . TYR A 1 107 ? 6.719 -9.365 3.780 1.00 85.88 107 TYR A CA 1
ATOM 889 C C . TYR A 1 107 ? 7.551 -8.191 3.252 1.00 85.88 107 TYR A C 1
ATOM 891 O O . TYR A 1 107 ? 7.871 -8.171 2.068 1.00 85.88 107 TYR A O 1
ATOM 899 N N . LEU A 1 108 ? 7.977 -7.268 4.116 1.00 84.31 108 LEU A N 1
ATOM 900 C CA . LEU A 1 108 ? 8.866 -6.161 3.762 1.00 84.31 108 LEU A CA 1
ATOM 901 C C . LEU A 1 108 ? 10.193 -6.653 3.201 1.00 84.31 108 LEU A C 1
ATOM 903 O O . LEU A 1 108 ? 10.656 -6.125 2.200 1.00 84.31 108 LEU A O 1
ATOM 907 N N . THR A 1 109 ? 10.790 -7.685 3.793 1.00 83.94 109 THR A N 1
ATOM 908 C CA . THR A 1 109 ? 12.019 -8.292 3.271 1.00 83.94 109 THR A CA 1
ATOM 909 C C . THR A 1 109 ? 11.818 -8.821 1.852 1.00 83.94 109 THR A C 1
ATOM 911 O O . THR A 1 109 ? 12.678 -8.614 1.003 1.00 83.94 109 THR A O 1
ATOM 914 N N . LYS A 1 110 ? 10.670 -9.447 1.557 1.00 83.00 110 LYS A N 1
ATOM 915 C CA . LYS A 1 110 ? 10.329 -9.864 0.186 1.00 83.00 110 LYS A CA 1
ATOM 916 C C . LYS A 1 110 ? 10.087 -8.667 -0.734 1.00 83.00 110 LYS A C 1
ATOM 918 O O . LYS A 1 110 ? 10.555 -8.671 -1.865 1.00 83.00 110 LYS A O 1
ATOM 923 N N . LEU A 1 111 ? 9.372 -7.651 -0.252 1.00 79.81 111 LEU A N 1
ATOM 924 C CA . LEU A 1 111 ? 9.032 -6.449 -1.011 1.00 79.81 111 LEU A CA 1
ATOM 925 C C . LEU A 1 111 ? 10.276 -5.636 -1.393 1.00 79.81 111 LEU A C 1
ATOM 927 O O . LEU A 1 111 ? 10.356 -5.126 -2.503 1.00 79.81 111 LEU A O 1
ATOM 931 N N . LEU A 1 112 ? 11.237 -5.531 -0.478 1.00 78.94 112 LEU A N 1
ATOM 932 C CA . LEU A 1 112 ? 12.478 -4.778 -0.648 1.00 78.94 112 LEU A CA 1
ATOM 933 C C . LEU A 1 112 ? 13.603 -5.615 -1.271 1.00 78.94 112 LEU A C 1
ATOM 935 O O . LEU A 1 112 ? 14.705 -5.095 -1.461 1.00 78.94 112 LEU A O 1
ATOM 939 N N . ALA A 1 113 ? 13.341 -6.889 -1.584 1.00 78.00 113 ALA A N 1
ATOM 940 C CA . ALA A 1 113 ? 14.307 -7.749 -2.244 1.00 78.00 113 ALA A CA 1
ATOM 941 C C . ALA A 1 113 ? 14.755 -7.129 -3.582 1.00 78.00 113 ALA A C 1
ATOM 943 O O . ALA A 1 113 ? 13.935 -6.511 -4.276 1.00 78.00 113 ALA A O 1
ATOM 944 N N . PRO A 1 114 ? 16.032 -7.308 -3.967 1.00 70.19 114 PRO A N 1
ATOM 945 C CA . PRO A 1 114 ? 16.530 -6.852 -5.258 1.00 70.19 114 PRO A CA 1
ATOM 946 C C . PRO A 1 114 ? 15.638 -7.335 -6.404 1.00 70.19 114 PRO A C 1
ATOM 948 O O . PRO A 1 114 ? 15.138 -8.463 -6.389 1.00 70.19 114 PRO A O 1
ATOM 951 N N . TYR A 1 115 ? 15.427 -6.474 -7.392 1.00 73.25 115 TYR A N 1
ATOM 952 C CA . TYR A 1 115 ? 14.569 -6.655 -8.567 1.00 73.25 115 TYR A CA 1
ATOM 953 C C . TYR A 1 115 ? 13.059 -6.703 -8.280 1.00 73.25 115 TYR A C 1
ATOM 955 O O . TYR A 1 115 ? 12.262 -6.376 -9.165 1.00 73.25 115 TYR A O 1
ATOM 963 N N . TYR A 1 116 ? 12.611 -7.131 -7.091 1.00 78.50 116 TYR A N 1
ATOM 964 C CA . TYR A 1 116 ? 11.181 -7.176 -6.763 1.00 78.50 116 TYR A CA 1
ATOM 965 C C . TYR A 1 116 ? 10.582 -5.773 -6.701 1.00 78.50 116 TYR A C 1
ATOM 967 O O . TYR A 1 116 ? 9.543 -5.531 -7.315 1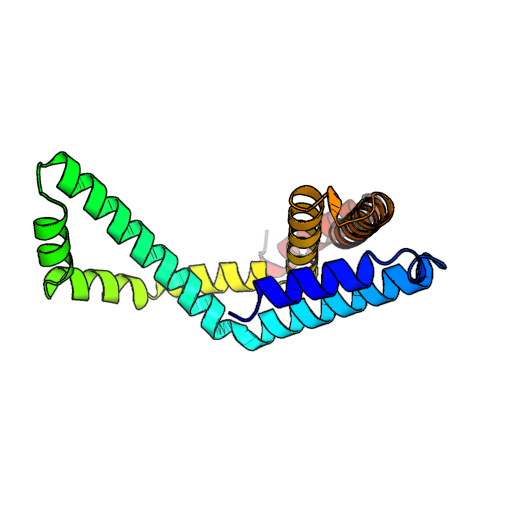.00 78.50 116 TYR A O 1
ATOM 975 N N . LEU A 1 117 ? 11.266 -4.850 -6.026 1.00 76.75 117 LEU A N 1
ATOM 976 C CA . LEU A 1 117 ? 10.814 -3.470 -5.911 1.00 76.75 117 LEU A CA 1
ATOM 977 C C . LEU A 1 117 ? 10.914 -2.725 -7.248 1.00 76.75 117 LEU A C 1
ATOM 979 O O . LEU A 1 117 ? 9.972 -2.029 -7.617 1.00 76.75 117 LEU A O 1
ATOM 983 N N . GLU A 1 118 ? 11.989 -2.944 -8.009 1.00 80.31 118 GLU A N 1
ATOM 984 C CA . GLU A 1 118 ? 12.186 -2.371 -9.345 1.00 80.31 118 GLU A CA 1
ATOM 985 C C . GLU A 1 118 ? 11.028 -2.750 -10.291 1.00 80.31 118 GLU A C 1
ATOM 987 O O . GLU A 1 118 ? 10.457 -1.893 -10.957 1.00 80.31 118 GLU A O 1
ATOM 992 N N . ASP A 1 119 ? 10.604 -4.017 -10.308 1.00 83.00 119 ASP A N 1
ATOM 993 C CA . ASP A 1 119 ? 9.475 -4.483 -11.136 1.00 83.00 119 ASP A CA 1
ATOM 994 C C . ASP A 1 119 ? 8.126 -3.895 -10.693 1.00 83.00 119 ASP A C 1
ATOM 996 O O . ASP A 1 119 ? 7.253 -3.654 -11.523 1.00 83.00 119 ASP A O 1
ATOM 1000 N N . ARG A 1 120 ? 7.947 -3.616 -9.393 1.00 81.94 120 ARG A N 1
ATOM 1001 C CA . ARG A 1 120 ? 6.744 -2.942 -8.872 1.00 81.94 120 ARG A CA 1
ATOM 1002 C C . ARG A 1 120 ? 6.720 -1.464 -9.255 1.00 81.94 120 ARG A C 1
ATOM 1004 O O . ARG A 1 120 ? 5.659 -0.960 -9.615 1.00 81.94 120 ARG A O 1
ATOM 1011 N N . VAL A 1 121 ? 7.870 -0.793 -9.213 1.00 80.88 121 VAL A N 1
ATOM 1012 C CA . VAL A 1 121 ? 8.020 0.586 -9.695 1.00 80.88 121 VAL A CA 1
ATOM 1013 C C . VAL A 1 121 ? 7.719 0.652 -11.194 1.00 80.88 121 VAL A C 1
ATOM 1015 O O . VAL A 1 121 ? 6.911 1.475 -11.613 1.00 80.88 121 VAL A O 1
ATOM 1018 N N . ILE A 1 122 ? 8.265 -0.268 -11.993 1.00 82.06 122 ILE A N 1
ATOM 1019 C CA . ILE A 1 122 ? 7.980 -0.354 -13.434 1.00 82.06 122 ILE A CA 1
ATOM 1020 C C . ILE A 1 122 ? 6.501 -0.636 -13.708 1.00 82.06 122 ILE A C 1
ATOM 1022 O O . ILE A 1 122 ? 5.902 0.021 -14.554 1.00 82.06 122 ILE A O 1
ATOM 1026 N N . ALA A 1 123 ? 5.876 -1.561 -12.973 1.00 82.38 123 ALA A N 1
ATOM 1027 C CA . ALA A 1 123 ? 4.442 -1.818 -13.110 1.00 82.38 123 ALA A CA 1
ATOM 1028 C C . ALA A 1 123 ? 3.604 -0.555 -12.849 1.00 82.38 123 ALA A C 1
ATOM 1030 O O . ALA A 1 123 ? 2.596 -0.344 -13.519 1.00 82.38 123 ALA A O 1
ATOM 1031 N N . LYS A 1 124 ? 4.043 0.313 -11.926 1.00 79.69 124 LYS A N 1
ATOM 1032 C CA . LYS A 1 124 ? 3.385 1.600 -11.689 1.00 79.69 124 LYS A CA 1
ATOM 1033 C C . LYS A 1 124 ? 3.569 2.577 -12.850 1.00 79.69 124 LYS A C 1
ATOM 1035 O O . LYS A 1 124 ? 2.630 3.298 -13.164 1.00 79.69 124 LYS A O 1
ATOM 1040 N N . HIS A 1 125 ? 4.734 2.592 -13.494 1.00 76.50 125 HIS A N 1
ATOM 1041 C CA . HIS A 1 125 ? 4.942 3.379 -14.713 1.00 76.50 125 HIS A CA 1
ATOM 1042 C C . HIS A 1 125 ? 3.997 2.949 -15.844 1.00 76.50 125 HIS A C 1
ATOM 1044 O O . HIS A 1 125 ? 3.415 3.819 -16.480 1.00 76.50 125 HIS A O 1
ATOM 1050 N N . ILE A 1 126 ? 3.774 1.642 -16.026 1.00 79.75 126 ILE A N 1
ATOM 1051 C CA . ILE A 1 126 ? 2.807 1.107 -17.007 1.00 79.75 126 ILE A CA 1
ATOM 1052 C C . ILE A 1 126 ? 1.372 1.516 -16.644 1.00 79.75 126 ILE A C 1
ATOM 1054 O O . ILE A 1 126 ? 0.622 1.995 -17.483 1.00 79.75 126 ILE A O 1
ATOM 1058 N N . GLU A 1 127 ? 0.977 1.371 -15.376 1.00 78.56 127 GLU A N 1
ATOM 1059 C CA . GLU A 1 127 ? -0.363 1.781 -14.928 1.00 78.56 127 GLU A CA 1
ATOM 1060 C C . GLU A 1 127 ? -0.609 3.278 -15.188 1.00 78.56 127 GLU A C 1
ATOM 1062 O O . GLU A 1 127 ? -1.691 3.679 -15.617 1.00 78.56 127 GLU A O 1
ATOM 1067 N N . LEU A 1 128 ? 0.398 4.116 -14.924 1.00 72.69 128 LEU A N 1
ATOM 1068 C CA . LEU A 1 128 ? 0.307 5.551 -15.163 1.00 72.69 128 LEU A CA 1
ATOM 1069 C C . LEU A 1 128 ? 0.292 5.877 -16.662 1.00 72.69 128 LEU A C 1
ATOM 1071 O O . LEU A 1 128 ? -0.500 6.731 -17.047 1.00 72.69 128 LEU A O 1
ATOM 1075 N N . SER A 1 129 ? 1.081 5.198 -17.504 1.00 72.31 129 SER A N 1
ATOM 1076 C CA . SER A 1 129 ? 1.029 5.419 -18.958 1.00 72.31 129 SER A CA 1
ATOM 1077 C C . SER A 1 129 ? -0.354 5.100 -19.518 1.00 72.31 129 SER A C 1
ATOM 1079 O O . SER A 1 129 ? -0.930 5.929 -20.209 1.00 72.31 129 SER A O 1
ATOM 1081 N N . GLN A 1 130 ? -0.952 3.977 -19.113 1.00 78.44 130 GLN A N 1
ATOM 1082 C CA . GLN A 1 130 ? -2.298 3.583 -19.541 1.00 78.44 130 GLN A CA 1
ATOM 1083 C C . GLN A 1 130 ? -3.370 4.578 -19.081 1.00 78.44 130 GLN A C 1
ATOM 1085 O O . GLN A 1 130 ? -4.278 4.936 -19.833 1.00 78.44 130 GLN A O 1
ATOM 1090 N N . LYS A 1 131 ? -3.263 5.062 -17.838 1.00 74.62 131 LYS A N 1
ATOM 1091 C CA . LYS A 1 131 ? -4.203 6.045 -17.284 1.00 74.62 131 LYS A CA 1
ATOM 1092 C C . LYS A 1 131 ? -4.098 7.414 -17.962 1.00 74.62 131 LYS A C 1
ATOM 1094 O O . LYS A 1 131 ? -5.092 8.133 -18.011 1.00 74.62 131 LYS A O 1
ATOM 1099 N N . PHE A 1 132 ? -2.918 7.767 -18.465 1.00 69.75 132 PHE A N 1
ATOM 1100 C CA . PHE A 1 132 ? -2.617 9.055 -19.088 1.00 69.75 132 PHE A CA 1
ATOM 1101 C C . PHE A 1 132 ? -2.173 8.891 -20.548 1.00 69.75 132 PHE A C 1
ATOM 1103 O O . PHE A 1 132 ? -1.284 9.606 -20.997 1.00 69.75 132 PHE A O 1
ATOM 1110 N N . HIS A 1 133 ? -2.790 7.959 -21.281 1.00 65.94 133 HIS A N 1
ATOM 1111 C CA . HIS A 1 133 ? -2.396 7.580 -22.646 1.00 65.94 133 HIS A CA 1
ATOM 1112 C C . HIS A 1 133 ? -2.394 8.751 -23.647 1.00 65.94 133 HIS A C 1
ATOM 1114 O O . HIS A 1 133 ? -1.664 8.718 -24.626 1.00 65.94 133 HIS A O 1
ATOM 1120 N N . GLU A 1 134 ? -3.151 9.820 -23.385 1.00 66.62 134 GLU A N 1
ATOM 1121 C CA . GLU A 1 134 ? -3.151 11.052 -24.193 1.00 66.62 134 GLU A CA 1
ATOM 1122 C C . GLU A 1 134 ? -1.908 11.940 -23.966 1.00 66.62 134 GLU A C 1
ATOM 1124 O O . GLU A 1 134 ? -1.630 12.839 -24.755 1.00 66.62 134 GLU A O 1
ATOM 1129 N N . LEU A 1 135 ? -1.164 11.714 -22.878 1.00 59.19 135 LEU A N 1
ATOM 1130 C CA . LEU A 1 135 ? 0.005 12.499 -22.454 1.00 59.19 135 LEU A CA 1
ATOM 1131 C C . LEU A 1 135 ? 1.322 11.720 -22.562 1.00 59.19 135 LEU A C 1
ATOM 1133 O O . LEU A 1 135 ? 2.384 12.269 -22.270 1.00 59.19 135 LEU A O 1
ATOM 1137 N N . VAL A 1 136 ? 1.258 10.438 -22.919 1.00 59.94 136 VAL A N 1
ATOM 1138 C CA . VAL A 1 136 ? 2.395 9.519 -22.918 1.00 59.94 136 VAL A CA 1
ATOM 1139 C C . VAL A 1 136 ? 2.478 8.842 -24.281 1.00 59.94 136 VAL A C 1
ATOM 1141 O O . VAL A 1 136 ? 1.485 8.313 -24.766 1.00 59.94 136 VAL A O 1
ATOM 1144 N N . SER A 1 137 ? 3.653 8.864 -24.914 1.00 66.56 137 SER A N 1
ATOM 1145 C CA . SER A 1 137 ? 3.835 8.270 -26.241 1.00 66.56 137 SER A CA 1
ATOM 1146 C C . SER A 1 137 ? 3.739 6.740 -26.205 1.00 66.56 137 SER A C 1
ATOM 1148 O O . SER A 1 137 ? 4.139 6.094 -25.235 1.00 66.56 137 SER A O 1
ATOM 1150 N N . GLU A 1 138 ? 3.274 6.134 -27.299 1.00 71.50 138 GLU A N 1
ATOM 1151 C CA . GLU A 1 138 ? 3.265 4.669 -27.458 1.00 71.50 138 GLU A CA 1
ATOM 1152 C C . GLU A 1 138 ? 4.680 4.070 -27.341 1.00 71.50 138 GLU A C 1
ATOM 1154 O O . GLU A 1 138 ? 4.878 2.977 -26.807 1.00 71.50 138 GLU A O 1
ATOM 1159 N N . GLU A 1 139 ? 5.686 4.829 -27.781 1.00 71.75 139 GLU A N 1
ATOM 1160 C CA . GLU A 1 139 ? 7.101 4.485 -27.667 1.00 71.75 139 GLU A CA 1
ATOM 1161 C C . GLU A 1 139 ? 7.558 4.381 -26.202 1.00 71.75 139 GLU A C 1
ATOM 1163 O O . GLU A 1 139 ? 8.231 3.416 -25.833 1.00 71.75 139 GLU A O 1
ATOM 1168 N N . TYR A 1 140 ? 7.123 5.302 -25.335 1.00 69.44 140 TYR A N 1
ATOM 1169 C CA . TYR A 1 140 ? 7.390 5.238 -23.896 1.00 69.44 140 TYR A CA 1
ATOM 1170 C C . TYR A 1 140 ? 6.854 3.935 -23.291 1.00 69.44 140 TYR A C 1
ATOM 1172 O O . TYR A 1 140 ? 7.575 3.223 -22.585 1.00 69.44 140 TYR A O 1
ATOM 1180 N N . GLU A 1 141 ? 5.599 3.585 -23.587 1.00 71.25 141 GLU A N 1
ATOM 1181 C CA . GLU A 1 141 ? 4.978 2.365 -23.063 1.00 71.25 141 GLU A CA 1
ATOM 1182 C C . GLU A 1 141 ? 5.714 1.106 -23.549 1.00 71.25 141 GLU A C 1
ATOM 1184 O O . GLU A 1 141 ? 6.029 0.217 -22.747 1.00 71.25 141 GLU A O 1
ATOM 1189 N N . ALA A 1 142 ? 6.096 1.060 -24.830 1.00 78.62 142 ALA A N 1
ATOM 1190 C CA . ALA A 1 142 ? 6.870 -0.040 -25.401 1.00 78.62 142 ALA A CA 1
ATOM 1191 C C . ALA A 1 142 ? 8.238 -0.223 -24.711 1.00 78.62 142 ALA A C 1
ATOM 1193 O O . ALA A 1 142 ? 8.643 -1.357 -24.410 1.00 78.62 142 ALA A O 1
ATOM 1194 N N . GLN A 1 143 ? 8.937 0.874 -24.404 1.00 72.25 143 GLN A N 1
ATOM 1195 C CA . GLN A 1 143 ? 10.246 0.839 -23.747 1.00 72.25 143 GLN A CA 1
ATOM 1196 C C . GLN A 1 143 ? 10.151 0.451 -22.260 1.00 72.25 143 GLN A C 1
ATOM 1198 O O . GLN A 1 143 ? 10.948 -0.369 -21.784 1.00 72.25 143 GLN A O 1
ATOM 1203 N N . VAL A 1 144 ? 9.135 0.928 -21.530 1.00 77.94 144 VAL A N 1
ATOM 1204 C CA . VAL A 1 144 ? 8.868 0.504 -20.141 1.00 77.94 144 VAL A CA 1
ATOM 1205 C C . VAL A 1 144 ? 8.550 -0.998 -20.078 1.00 77.94 144 VAL A C 1
ATOM 1207 O O . VAL A 1 144 ? 9.081 -1.716 -19.222 1.00 77.94 144 VAL A O 1
ATOM 1210 N N . LEU A 1 145 ? 7.765 -1.516 -21.030 1.00 83.81 145 LEU A N 1
ATOM 1211 C CA . LEU A 1 145 ? 7.479 -2.951 -21.160 1.00 83.81 145 LEU A CA 1
ATOM 1212 C C . LEU A 1 145 ? 8.732 -3.774 -21.506 1.00 83.81 145 LEU A C 1
ATOM 1214 O O . LEU A 1 145 ? 8.923 -4.885 -20.994 1.00 83.81 145 LEU A O 1
ATOM 1218 N N . ALA A 1 146 ? 9.619 -3.258 -22.361 1.00 82.75 146 ALA A N 1
ATOM 1219 C CA . ALA A 1 146 ? 10.902 -3.897 -22.660 1.00 82.75 146 ALA A CA 1
ATOM 1220 C C . ALA A 1 146 ? 11.800 -3.983 -21.415 1.00 82.75 146 ALA A C 1
ATOM 1222 O O . ALA A 1 146 ? 12.389 -5.036 -21.148 1.00 82.75 146 ALA A O 1
ATOM 1223 N N . TYR A 1 147 ? 11.856 -2.919 -20.610 1.00 80.56 147 TYR A N 1
ATOM 1224 C CA . TYR A 1 147 ? 12.616 -2.920 -19.364 1.00 80.56 147 TYR A CA 1
ATOM 1225 C C . TYR A 1 147 ? 12.031 -3.895 -18.329 1.00 80.56 147 TYR A C 1
ATOM 1227 O O . TYR A 1 147 ? 12.783 -4.662 -17.721 1.00 80.56 147 TYR A O 1
ATOM 1235 N N . GLN A 1 148 ? 10.700 -3.985 -18.211 1.00 84.62 148 GLN A N 1
ATOM 1236 C CA . GLN A 1 148 ? 10.043 -4.977 -17.351 1.00 84.62 148 GLN A CA 1
ATOM 1237 C C . GLN A 1 148 ? 10.456 -6.415 -17.701 1.00 84.62 148 GLN A C 1
ATOM 1239 O O . GLN A 1 148 ? 10.768 -7.219 -16.816 1.00 84.62 148 GLN A O 1
ATOM 1244 N N . ARG A 1 149 ? 10.498 -6.744 -18.999 1.00 84.56 149 ARG A N 1
ATOM 1245 C CA . ARG A 1 149 ? 10.946 -8.060 -19.481 1.00 84.56 149 ARG A CA 1
ATOM 1246 C C . ARG A 1 149 ? 12.396 -8.344 -19.086 1.00 84.56 149 ARG A C 1
ATOM 1248 O O . ARG A 1 149 ? 12.660 -9.430 -18.572 1.00 84.56 149 ARG A O 1
ATOM 1255 N N . LYS A 1 150 ? 13.306 -7.372 -19.238 1.00 79.50 150 LYS A N 1
ATOM 1256 C CA . LYS A 1 150 ? 14.715 -7.505 -18.816 1.00 79.50 150 LYS A CA 1
ATOM 1257 C C . LYS A 1 150 ? 14.837 -7.791 -17.315 1.00 79.50 150 LYS A C 1
ATOM 1259 O O . LYS A 1 150 ? 15.555 -8.708 -16.928 1.00 79.50 150 LYS A O 1
ATOM 1264 N N . ILE A 1 151 ? 14.089 -7.081 -16.464 1.00 76.69 151 ILE A N 1
ATOM 1265 C CA . ILE A 1 151 ? 14.090 -7.346 -15.014 1.00 76.69 151 ILE A CA 1
ATOM 1266 C C . ILE A 1 151 ? 13.592 -8.762 -14.704 1.00 76.69 151 ILE A C 1
ATOM 1268 O O . ILE A 1 151 ? 14.198 -9.469 -13.898 1.00 76.69 151 ILE A O 1
ATOM 1272 N N . ARG A 1 152 ? 12.513 -9.212 -15.351 1.00 79.00 152 ARG A N 1
ATOM 1273 C CA . ARG A 1 152 ? 11.981 -10.568 -15.148 1.00 79.00 152 ARG A CA 1
ATOM 1274 C C . ARG A 1 152 ? 12.949 -11.657 -15.615 1.00 79.00 152 ARG A C 1
ATOM 1276 O O . ARG A 1 152 ? 13.073 -12.662 -14.929 1.00 79.00 152 ARG A O 1
ATOM 1283 N N . GLN A 1 153 ? 13.688 -11.439 -16.700 1.00 74.94 153 GLN A N 1
ATOM 1284 C CA . GLN A 1 153 ? 14.749 -12.352 -17.148 1.00 74.94 153 GLN A CA 1
ATOM 1285 C C . GLN A 1 153 ? 15.918 -12.445 -16.157 1.00 74.94 153 GLN A C 1
ATOM 1287 O O . GLN A 1 153 ? 16.517 -13.502 -16.028 1.00 74.94 153 GLN A O 1
ATOM 1292 N N . ILE A 1 154 ? 16.236 -11.370 -15.429 1.00 68.94 154 ILE A N 1
ATOM 1293 C CA . ILE A 1 154 ? 17.236 -11.415 -14.348 1.00 68.94 154 ILE A CA 1
ATOM 1294 C C . ILE A 1 154 ? 16.688 -12.192 -13.136 1.00 68.94 154 ILE A C 1
ATOM 1296 O O . ILE A 1 154 ? 17.425 -12.936 -12.491 1.00 68.94 154 ILE A O 1
ATOM 1300 N N . LYS A 1 155 ? 15.388 -12.048 -12.836 1.00 62.81 155 LYS A N 1
ATOM 1301 C CA . LYS A 1 155 ? 14.702 -12.759 -11.739 1.00 62.81 155 LYS A CA 1
ATOM 1302 C C . LYS A 1 155 ? 14.518 -14.253 -11.993 1.00 62.81 155 LYS A C 1
ATOM 1304 O O . LYS A 1 155 ? 14.530 -15.035 -11.045 1.00 62.81 155 LYS A O 1
ATOM 1309 N N . THR A 1 156 ? 14.271 -14.644 -13.239 1.00 55.16 156 THR A N 1
ATOM 1310 C CA . THR A 1 156 ? 14.081 -16.036 -13.641 1.00 55.16 156 THR A CA 1
ATOM 1311 C C . THR A 1 156 ? 15.432 -16.578 -14.096 1.00 55.16 156 THR A C 1
ATOM 1313 O O . THR A 1 156 ? 15.909 -16.158 -15.147 1.00 55.16 156 THR A O 1
ATOM 1316 N N . PRO A 1 157 ? 16.078 -17.501 -13.356 1.00 48.19 157 PRO A N 1
ATOM 1317 C CA . PRO A 1 157 ? 17.298 -18.121 -13.852 1.00 48.19 157 PRO A CA 1
ATOM 1318 C C . PRO A 1 157 ? 17.009 -18.710 -15.240 1.00 48.19 157 PRO A C 1
ATOM 1320 O O . PRO A 1 157 ? 15.957 -19.342 -15.396 1.00 48.19 157 PRO A O 1
ATOM 1323 N N . PRO A 1 158 ? 17.891 -18.531 -16.242 1.00 51.38 158 PRO A N 1
ATOM 1324 C CA . PRO A 1 158 ? 17.699 -19.169 -17.538 1.00 51.38 158 PRO A CA 1
ATOM 1325 C C . PRO A 1 158 ? 17.493 -20.678 -17.328 1.00 51.38 158 PRO A C 1
ATOM 1327 O O . PRO A 1 158 ? 18.099 -21.239 -16.408 1.00 51.38 158 PRO A O 1
ATOM 1330 N N . PRO A 1 159 ? 16.639 -21.345 -18.124 1.00 53.59 159 PRO A N 1
ATOM 1331 C CA . PRO A 1 159 ? 16.232 -22.731 -17.878 1.00 53.59 159 PRO A CA 1
ATOM 1332 C C . PRO A 1 159 ? 17.414 -23.702 -17.729 1.00 53.59 159 PRO A C 1
ATOM 1334 O O . PRO A 1 159 ? 17.373 -24.615 -16.907 1.00 53.59 159 PRO A O 1
ATOM 1337 N N . GLU A 1 160 ? 18.521 -23.421 -18.413 1.00 55.22 160 GLU A N 1
ATOM 1338 C CA . GLU A 1 160 ? 19.806 -24.124 -18.309 1.00 55.22 160 GLU A CA 1
ATOM 1339 C C . GLU A 1 160 ? 20.415 -24.103 -16.890 1.00 55.22 160 GLU A C 1
ATOM 1341 O O . GLU A 1 160 ? 21.085 -25.046 -16.470 1.00 55.22 160 GLU A O 1
ATOM 1346 N N . LYS A 1 161 ? 20.147 -23.053 -16.103 1.00 49.19 161 LYS A N 1
ATOM 1347 C CA . LYS A 1 161 ? 20.615 -22.888 -14.718 1.00 49.19 161 LYS A CA 1
ATOM 1348 C C . LYS A 1 161 ? 19.623 -23.414 -13.677 1.00 49.19 161 LYS A C 1
ATOM 1350 O O . LYS A 1 161 ? 20.030 -23.632 -12.537 1.00 49.19 161 LYS A O 1
ATOM 1355 N N . LEU A 1 162 ? 18.360 -23.681 -14.027 1.00 48.22 162 LEU A N 1
ATOM 1356 C CA . LEU A 1 162 ? 17.368 -24.233 -13.086 1.00 48.22 162 LEU A CA 1
ATOM 1357 C C . LEU A 1 162 ? 17.765 -25.635 -12.590 1.00 48.22 162 LEU A C 1
ATOM 1359 O O . LEU A 1 162 ? 17.642 -25.925 -11.400 1.00 48.22 162 LEU A O 1
ATOM 1363 N N . GLY A 1 163 ? 18.332 -26.473 -13.467 1.00 51.38 163 GLY A N 1
ATOM 1364 C CA . GLY A 1 163 ? 18.856 -27.795 -13.096 1.00 51.38 163 GLY A CA 1
ATOM 1365 C C . GLY A 1 163 ? 20.085 -27.738 -12.177 1.00 51.38 163 GLY A C 1
ATOM 1366 O O . GLY A 1 163 ? 20.258 -28.602 -11.315 1.00 51.38 163 GLY A O 1
ATOM 1367 N N . PHE A 1 164 ? 20.914 -26.698 -12.311 1.00 49.50 164 PHE A N 1
ATOM 1368 C CA . PHE A 1 164 ? 22.071 -26.460 -11.444 1.00 49.50 164 PHE A CA 1
ATOM 1369 C C . PHE A 1 164 ? 21.639 -26.020 -10.040 1.00 49.50 164 PHE A C 1
ATOM 1371 O O . PHE A 1 164 ? 22.097 -26.600 -9.057 1.00 49.50 164 PHE A O 1
ATOM 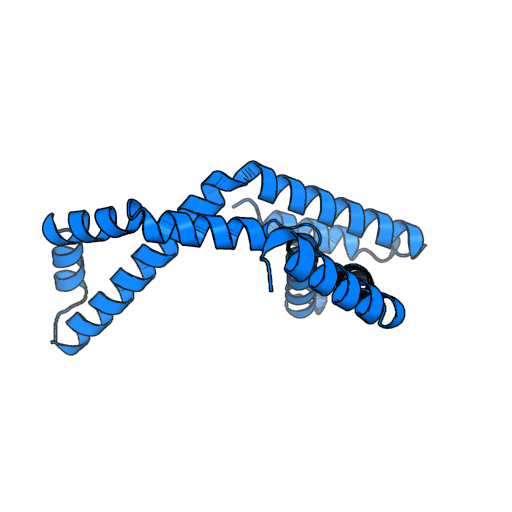1378 N N . TRP A 1 165 ? 20.696 -25.077 -9.932 1.00 40.28 165 TRP A N 1
ATOM 1379 C CA . TRP A 1 165 ? 20.151 -24.646 -8.641 1.00 40.28 165 TRP A CA 1
ATOM 1380 C C . TRP A 1 165 ? 19.379 -25.765 -7.938 1.00 40.28 165 TRP A C 1
ATOM 1382 O O . TRP A 1 165 ? 19.617 -25.987 -6.759 1.00 40.28 165 TRP A O 1
ATOM 1392 N N . ALA A 1 166 ? 18.565 -26.555 -8.648 1.00 52.78 166 ALA A N 1
ATOM 1393 C CA . ALA A 1 166 ? 17.886 -27.716 -8.065 1.00 52.78 166 ALA A CA 1
ATOM 1394 C C . ALA A 1 166 ? 18.874 -28.763 -7.509 1.00 52.78 166 ALA A C 1
ATOM 1396 O O . ALA A 1 166 ? 18.676 -29.277 -6.406 1.00 52.78 166 ALA A O 1
ATOM 1397 N N . LYS A 1 167 ? 19.979 -29.038 -8.223 1.00 51.44 167 LYS A N 1
ATOM 1398 C CA . LYS A 1 167 ? 21.065 -29.907 -7.732 1.00 51.44 167 LYS A CA 1
ATOM 1399 C C . LYS A 1 167 ? 21.803 -29.302 -6.537 1.00 51.44 167 LYS A C 1
ATOM 1401 O O . LYS A 1 167 ? 22.151 -30.037 -5.616 1.00 51.44 167 LYS A O 1
ATOM 1406 N N . MET A 1 168 ? 22.030 -27.990 -6.529 1.00 40.19 168 MET A N 1
ATOM 1407 C CA . MET A 1 168 ? 22.713 -27.310 -5.428 1.00 40.19 168 MET A CA 1
ATOM 1408 C C . MET A 1 168 ? 21.841 -27.272 -4.167 1.00 40.19 168 MET A C 1
ATOM 1410 O O . MET A 1 168 ? 22.316 -27.600 -3.089 1.00 40.19 168 MET A O 1
ATOM 1414 N N . THR A 1 169 ? 20.545 -26.972 -4.297 1.00 46.72 169 THR A N 1
ATOM 1415 C CA . THR A 1 169 ? 19.583 -26.997 -3.184 1.00 46.72 169 THR A CA 1
ATOM 1416 C C . THR A 1 169 ? 19.382 -28.412 -2.642 1.00 46.72 169 THR A C 1
ATOM 1418 O O . THR A 1 169 ? 19.259 -28.578 -1.431 1.00 46.72 169 THR A O 1
ATOM 1421 N N . LYS A 1 170 ? 19.408 -29.436 -3.508 1.00 50.09 170 LYS A N 1
ATOM 1422 C CA . LYS A 1 170 ? 19.405 -30.845 -3.092 1.00 50.09 170 LYS A CA 1
ATOM 1423 C C . LYS A 1 170 ? 20.665 -31.197 -2.289 1.00 50.09 170 LYS A C 1
ATOM 1425 O O . LYS A 1 170 ? 20.529 -31.665 -1.167 1.00 50.09 170 LYS A O 1
ATOM 1430 N N . LYS A 1 171 ? 21.862 -30.857 -2.786 1.00 46.28 171 LYS A N 1
ATOM 1431 C CA . LYS A 1 171 ? 23.130 -31.080 -2.063 1.00 46.28 171 LYS A CA 1
ATOM 1432 C C . LYS A 1 171 ? 23.216 -30.317 -0.741 1.00 46.28 171 LYS A C 1
ATOM 1434 O O . LYS A 1 171 ? 23.718 -30.850 0.235 1.00 46.28 171 LYS A O 1
ATOM 1439 N N . ILE A 1 172 ? 22.720 -29.082 -0.689 1.00 43.53 172 ILE A N 1
ATOM 1440 C CA . ILE A 1 172 ? 22.681 -28.285 0.545 1.00 43.53 172 ILE A CA 1
ATOM 1441 C C . ILE A 1 172 ? 21.701 -28.906 1.551 1.00 43.53 172 ILE A C 1
ATOM 1443 O O . ILE A 1 172 ? 22.020 -28.982 2.733 1.00 43.53 172 ILE A O 1
ATOM 1447 N N . LYS A 1 173 ? 20.540 -29.407 1.104 1.00 46.44 173 LYS A N 1
ATOM 1448 C CA . LYS A 1 173 ? 19.623 -30.158 1.976 1.00 46.44 173 LYS A CA 1
ATOM 1449 C C . LYS A 1 173 ? 20.262 -31.439 2.513 1.00 46.44 173 LYS A C 1
ATOM 1451 O O . LYS A 1 173 ? 20.207 -31.657 3.714 1.00 46.44 173 LYS A O 1
ATOM 1456 N N . GLU A 1 174 ? 20.890 -32.237 1.657 1.00 66.44 174 GLU A N 1
ATOM 1457 C CA . GLU A 1 174 ? 21.570 -33.481 2.052 1.00 66.44 174 GLU A CA 1
ATOM 1458 C C . GLU A 1 174 ? 22.720 -33.205 3.040 1.00 66.44 174 GLU A C 1
ATOM 1460 O O . GLU A 1 174 ? 22.899 -33.936 4.008 1.00 66.44 174 GLU A O 1
ATOM 1465 N N . HIS A 1 175 ? 23.459 -32.104 2.856 1.00 39.97 175 HIS A N 1
ATOM 1466 C CA . HIS A 1 175 ? 24.619 -31.774 3.689 1.00 39.97 175 HIS A CA 1
ATOM 1467 C C . HIS A 1 175 ? 24.272 -31.121 5.039 1.00 39.97 175 HIS A C 1
ATOM 1469 O O . HIS A 1 175 ? 24.993 -31.327 6.009 1.00 39.97 175 HIS A O 1
ATOM 1475 N N . PHE A 1 176 ? 23.186 -30.340 5.125 1.00 36.41 176 PHE A N 1
ATOM 1476 C CA . PHE A 1 176 ? 22.823 -29.604 6.348 1.00 36.41 176 PHE A CA 1
ATOM 1477 C C . PHE A 1 176 ? 21.623 -30.176 7.109 1.00 36.41 176 PHE A C 1
ATOM 1479 O O . PHE A 1 176 ? 21.455 -29.850 8.282 1.00 36.41 176 PHE A O 1
ATOM 1486 N N . LEU A 1 177 ? 20.774 -30.986 6.468 1.00 45.12 177 LEU A N 1
ATOM 1487 C CA . LEU A 1 177 ? 19.545 -31.509 7.081 1.00 45.12 177 LEU A CA 1
ATOM 1488 C C . LEU A 1 177 ? 19.543 -33.030 7.274 1.00 45.12 177 LEU A C 1
ATOM 1490 O O . LEU A 1 177 ? 18.552 -33.539 7.784 1.00 45.12 177 LEU A O 1
ATOM 1494 N N . GLY A 1 178 ? 20.628 -33.729 6.919 1.00 50.16 178 GLY A N 1
ATOM 1495 C CA . GLY A 1 178 ? 20.850 -35.133 7.278 1.00 50.16 178 GLY A CA 1
ATOM 1496 C C . GLY A 1 178 ? 19.683 -36.062 6.933 1.00 50.16 178 GLY A C 1
ATOM 1497 O O . GLY A 1 178 ? 19.050 -36.613 7.830 1.00 50.16 178 GLY A O 1
ATOM 1498 N N . THR A 1 179 ? 19.419 -36.241 5.640 1.00 50.56 179 THR A N 1
ATOM 1499 C CA . THR A 1 179 ? 18.698 -37.411 5.109 1.00 50.56 179 THR A CA 1
ATOM 1500 C C . THR A 1 179 ? 19.536 -38.045 4.024 1.00 50.56 179 THR A C 1
ATOM 1502 O O . THR A 1 179 ? 19.889 -37.278 3.095 1.00 50.56 179 THR A O 1
#